Protein AF-A0A6S7GLY5-F1 (afdb_monomer_lite)

Foldseek 3Di:
DVVLVVQLVVLLVQLLVLLVVLVPDPPDPVCPVVNVVSLVSNVVSLVSNVVSLCVVLVPDDDPVVNVVSVVVNV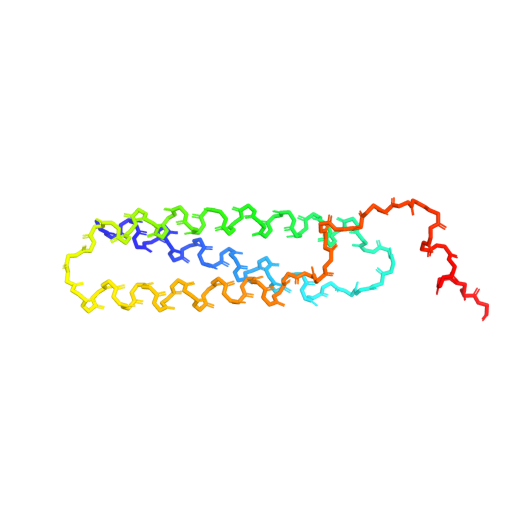VSVVSSVVSRDPPPVPPPVPVPPVVPPPPPD

Secondary structure (DSSP, 8-state):
-HHHHHHHHHHHHHHHHHHHHHHHS---GGGHHHHHHHHHHHHHHHHHHHHHHHHHHTT--SHHHHHHHHHHHHHHHHHHHHTSPTTTTT----TTSGGGT----

Organism: Paramuricea clavata (NCBI:txid317549)

Structure (mmCIF, N/CA/C/O backbone):
data_AF-A0A6S7GLY5-F1
#
_entry.id   AF-A0A6S7GLY5-F1
#
loop_
_atom_site.group_PDB
_atom_site.id
_atom_site.type_symbol
_atom_site.label_atom_id
_atom_site.label_alt_id
_atom_site.label_comp_id
_atom_site.label_asym_id
_atom_site.label_entity_id
_atom_site.label_seq_id
_atom_site.pdbx_PDB_ins_code
_atom_site.Cartn_x
_atom_site.Cartn_y
_atom_site.Cartn_z
_atom_site.occupancy
_atom_site.B_iso_or_equiv
_atom_site.auth_seq_id
_atom_site.auth_comp_id
_atom_site.auth_asym_id
_atom_site.auth_atom_id
_atom_site.pdbx_PDB_model_num
ATOM 1 N N . MET A 1 1 ? -9.434 -7.650 15.362 1.00 69.75 1 MET A N 1
ATOM 2 C CA . MET A 1 1 ? -8.409 -6.580 15.403 1.00 69.75 1 MET A CA 1
ATOM 3 C C . MET A 1 1 ? -7.066 -7.018 14.833 1.00 69.75 1 MET A C 1
ATOM 5 O O . MET A 1 1 ? -6.588 -6.387 13.899 1.00 69.75 1 MET A O 1
ATOM 9 N N . GLU A 1 2 ? -6.464 -8.106 15.327 1.00 84.31 2 GLU A N 1
ATOM 10 C CA . GLU A 1 2 ? -5.103 -8.502 14.924 1.00 84.31 2 GLU A CA 1
ATOM 11 C C . GLU A 1 2 ? -4.939 -8.782 13.416 1.00 84.31 2 GLU A C 1
ATOM 13 O O . GLU A 1 2 ? -3.962 -8.343 12.812 1.00 84.31 2 GLU A O 1
ATOM 18 N N . GLN A 1 3 ? -5.915 -9.436 12.778 1.00 85.38 3 GLN A N 1
ATOM 19 C CA . GLN A 1 3 ? -5.866 -9.722 11.337 1.00 85.38 3 GLN A CA 1
ATOM 20 C C . GLN A 1 3 ? -5.860 -8.447 10.475 1.00 85.38 3 GLN A C 1
ATOM 22 O O . GLN A 1 3 ? -5.108 -8.364 9.509 1.00 85.38 3 GLN A O 1
ATOM 27 N N . LEU A 1 4 ? -6.625 -7.419 10.858 1.00 78.44 4 LEU A N 1
ATOM 28 C CA . LEU A 1 4 ? -6.668 -6.137 10.142 1.00 78.44 4 LEU A CA 1
ATOM 29 C C . LEU A 1 4 ? -5.388 -5.326 10.352 1.00 78.44 4 LEU A C 1
ATOM 31 O O . LEU A 1 4 ? -4.884 -4.709 9.416 1.00 78.44 4 LEU A O 1
ATOM 35 N N . ARG A 1 5 ? -4.796 -5.400 11.552 1.00 82.62 5 ARG A N 1
ATOM 36 C CA . ARG A 1 5 ? -3.468 -4.829 11.813 1.00 82.62 5 ARG A CA 1
ATOM 37 C C . ARG A 1 5 ? -2.408 -5.483 10.926 1.00 82.62 5 ARG A C 1
ATOM 39 O O . ARG A 1 5 ? -1.595 -4.775 10.338 1.00 82.62 5 ARG A O 1
ATOM 46 N N . LYS A 1 6 ? -2.431 -6.817 10.807 1.00 87.81 6 LYS A N 1
ATOM 47 C CA . LYS A 1 6 ? -1.528 -7.574 9.925 1.00 87.81 6 LYS A CA 1
ATOM 48 C C . LYS A 1 6 ? -1.738 -7.196 8.457 1.00 87.81 6 LYS A C 1
ATOM 50 O O . LYS A 1 6 ? -0.762 -6.877 7.789 1.00 87.81 6 LYS A O 1
ATOM 55 N N . ALA A 1 7 ? -2.986 -7.135 7.989 1.00 85.50 7 ALA A N 1
ATOM 56 C CA . ALA A 1 7 ? -3.312 -6.725 6.622 1.00 85.50 7 ALA A CA 1
ATOM 57 C C . ALA A 1 7 ? -2.780 -5.318 6.295 1.00 85.50 7 ALA A C 1
ATOM 59 O O . ALA A 1 7 ? -2.116 -5.132 5.276 1.00 85.50 7 ALA A O 1
ATOM 60 N N . ARG A 1 8 ? -2.977 -4.347 7.200 1.00 89.75 8 ARG A N 1
ATOM 61 C CA . ARG A 1 8 ? -2.439 -2.983 7.069 1.00 89.75 8 ARG A CA 1
ATOM 62 C C . ARG A 1 8 ? -0.908 -2.968 6.997 1.00 89.75 8 ARG A C 1
ATOM 64 O O . ARG A 1 8 ? -0.345 -2.297 6.136 1.00 89.75 8 ARG A O 1
ATOM 71 N N . SER A 1 9 ? -0.234 -3.715 7.872 1.00 88.38 9 SER A N 1
ATOM 72 C CA . SER A 1 9 ? 1.234 -3.803 7.884 1.00 88.38 9 SER A CA 1
ATOM 73 C C . SER A 1 9 ? 1.797 -4.442 6.612 1.00 88.38 9 SER A C 1
ATOM 75 O O . SER A 1 9 ? 2.790 -3.955 6.074 1.00 88.38 9 SER A O 1
ATOM 77 N N . THR A 1 10 ? 1.159 -5.496 6.100 1.00 90.94 10 THR A N 1
ATOM 78 C CA . THR A 1 10 ? 1.538 -6.120 4.825 1.00 90.94 10 THR A CA 1
ATOM 79 C C . THR A 1 10 ? 1.357 -5.145 3.664 1.00 90.94 10 THR A C 1
ATOM 81 O O . THR A 1 10 ? 2.268 -4.984 2.854 1.00 90.94 10 THR A O 1
ATOM 84 N N . ALA A 1 11 ? 0.225 -4.435 3.616 1.00 85.50 11 ALA A N 1
ATOM 85 C CA . ALA A 1 11 ? -0.034 -3.444 2.578 1.00 85.50 11 ALA A CA 1
ATOM 86 C C . ALA A 1 11 ? 0.988 -2.290 2.605 1.00 85.50 11 ALA A C 1
ATOM 88 O O . ALA A 1 11 ? 1.497 -1.917 1.550 1.00 85.50 11 ALA A O 1
ATOM 89 N N . LYS A 1 12 ? 1.399 -1.807 3.793 1.00 90.62 12 LYS A N 1
ATOM 90 C CA . LYS A 1 12 ? 2.535 -0.870 3.922 1.00 90.62 12 LYS A CA 1
ATOM 91 C C . LYS A 1 12 ? 3.798 -1.446 3.280 1.00 90.62 12 LYS A C 1
ATOM 93 O O . LYS A 1 12 ? 4.465 -0.757 2.516 1.00 90.62 12 LYS A O 1
ATOM 98 N N . GLY A 1 13 ? 4.145 -2.693 3.605 1.00 88.50 13 GLY A N 1
ATOM 99 C CA . GLY A 1 13 ? 5.334 -3.347 3.054 1.00 88.50 13 GLY A CA 1
ATOM 100 C C . GLY A 1 13 ? 5.331 -3.375 1.524 1.00 88.50 13 GLY A C 1
ATOM 101 O O . GLY A 1 13 ? 6.372 -3.166 0.902 1.00 88.50 13 GLY A O 1
ATOM 102 N N . ASN A 1 14 ? 4.157 -3.560 0.918 1.00 88.62 14 ASN A N 1
ATOM 103 C CA . ASN A 1 14 ? 3.991 -3.527 -0.532 1.00 88.62 14 ASN A CA 1
ATOM 104 C C . ASN A 1 14 ? 4.198 -2.120 -1.109 1.00 88.62 14 ASN A C 1
ATOM 106 O O . ASN A 1 14 ? 4.961 -1.986 -2.065 1.00 88.62 14 ASN A O 1
ATOM 110 N N . VAL A 1 15 ? 3.604 -1.085 -0.498 1.00 87.19 15 VAL A N 1
ATOM 111 C CA . VAL A 1 15 ? 3.836 0.323 -0.876 1.00 87.19 15 VAL A CA 1
ATOM 112 C C . VAL A 1 15 ? 5.329 0.639 -0.840 1.00 87.19 15 VAL A C 1
ATOM 114 O O . VAL A 1 15 ? 5.884 1.105 -1.833 1.00 87.19 15 VAL A O 1
ATOM 117 N N . THR A 1 16 ? 6.012 0.304 0.260 1.00 87.44 16 THR A N 1
ATOM 118 C CA . THR A 1 16 ? 7.446 0.580 0.410 1.00 87.44 16 THR A CA 1
ATOM 119 C C . THR A 1 16 ? 8.287 -0.112 -0.662 1.00 87.44 16 THR A C 1
ATOM 121 O O . THR A 1 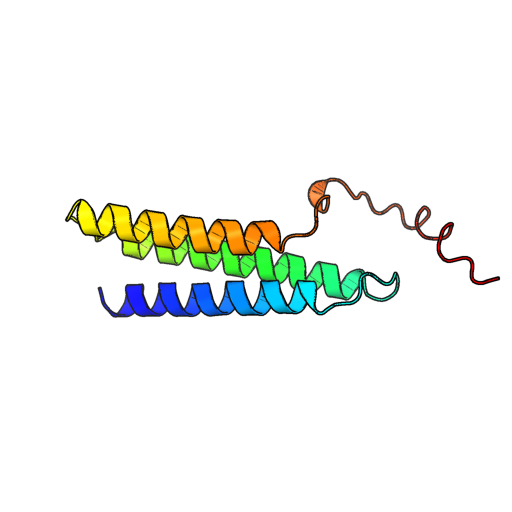16 ? 9.163 0.509 -1.258 1.00 87.44 16 THR A O 1
ATOM 124 N N . ARG A 1 17 ? 8.012 -1.389 -0.950 1.00 88.75 17 ARG A N 1
ATOM 125 C CA . ARG A 1 17 ? 8.749 -2.148 -1.971 1.00 88.75 17 ARG A CA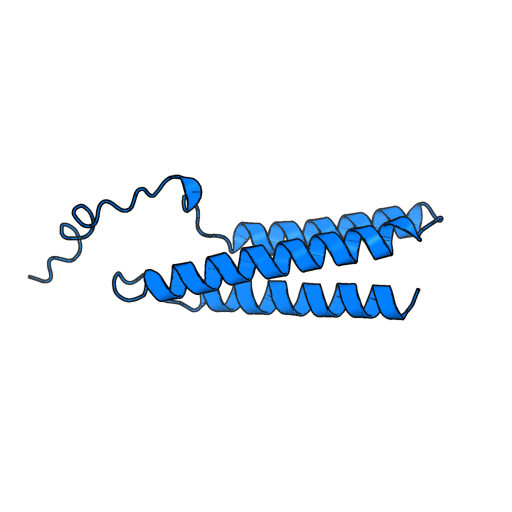 1
ATOM 126 C C . ARG A 1 17 ? 8.567 -1.567 -3.371 1.00 88.75 17 ARG A C 1
ATOM 128 O O . ARG A 1 17 ? 9.544 -1.467 -4.105 1.00 88.75 17 ARG A O 1
ATOM 135 N N . LYS A 1 18 ? 7.337 -1.203 -3.747 1.00 86.75 18 LYS A N 1
ATOM 136 C CA . LYS A 1 18 ? 7.040 -0.664 -5.084 1.00 86.75 18 LYS A CA 1
ATOM 137 C C . LYS A 1 18 ? 7.618 0.738 -5.270 1.00 86.75 18 LYS A C 1
ATOM 139 O O . LYS A 1 18 ? 8.226 0.997 -6.300 1.00 86.75 18 LYS A O 1
ATOM 144 N N . ALA A 1 19 ? 7.519 1.584 -4.248 1.00 83.81 19 ALA A N 1
ATOM 145 C CA . ALA A 1 19 ? 8.127 2.911 -4.234 1.00 83.81 19 ALA A CA 1
ATOM 146 C C . ALA A 1 19 ? 9.657 2.853 -4.391 1.00 83.81 19 ALA A C 1
ATOM 148 O O . ALA A 1 19 ? 10.210 3.534 -5.248 1.00 83.81 19 ALA A O 1
ATOM 149 N N . ASN A 1 20 ? 10.336 1.977 -3.643 1.00 83.50 20 ASN A N 1
ATOM 150 C CA . ASN A 1 20 ? 11.784 1.797 -3.791 1.00 83.50 20 ASN A CA 1
ATOM 151 C C . ASN A 1 20 ? 12.157 1.278 -5.185 1.00 83.50 20 ASN A C 1
ATOM 153 O O . ASN A 1 20 ? 13.081 1.793 -5.801 1.00 83.50 20 ASN A O 1
ATOM 157 N N . LYS A 1 21 ? 11.390 0.320 -5.725 1.00 83.19 21 LYS A N 1
ATOM 158 C CA . LYS A 1 21 ? 11.620 -0.208 -7.077 1.00 83.19 21 LYS A CA 1
ATOM 159 C C . LYS A 1 21 ? 11.508 0.876 -8.157 1.00 83.19 21 LYS A C 1
ATOM 161 O O . LYS A 1 21 ? 12.183 0.778 -9.174 1.00 83.19 21 LYS A O 1
ATOM 166 N N . LEU A 1 22 ? 10.667 1.889 -7.945 1.00 79.69 22 LEU A N 1
ATOM 167 C CA . LEU A 1 22 ? 10.531 3.013 -8.867 1.00 79.69 22 LEU A CA 1
ATOM 168 C C . LEU A 1 22 ? 11.742 3.956 -8.815 1.00 79.69 22 LEU A C 1
ATOM 170 O O . LEU A 1 22 ? 12.166 4.434 -9.862 1.00 79.69 22 LEU A O 1
ATOM 174 N N . ASN A 1 23 ? 12.323 4.174 -7.631 1.00 76.12 23 ASN A N 1
ATOM 175 C CA . ASN A 1 23 ? 13.553 4.960 -7.469 1.00 76.12 23 ASN A CA 1
ATOM 176 C C . ASN A 1 23 ? 14.799 4.261 -8.012 1.00 76.12 23 ASN A C 1
ATOM 178 O O . ASN A 1 23 ? 15.707 4.928 -8.497 1.00 76.12 23 ASN A O 1
ATOM 182 N N . ASP A 1 24 ? 14.861 2.933 -7.897 1.00 76.38 24 ASP A N 1
ATOM 183 C CA . ASP A 1 24 ? 15.989 2.137 -8.393 1.00 76.38 24 ASP A CA 1
ATOM 184 C C . ASP A 1 24 ? 16.034 2.070 -9.927 1.00 76.38 24 ASP A C 1
ATOM 186 O O . ASP A 1 24 ? 17.072 1.739 -10.503 1.00 76.38 24 ASP A O 1
ATOM 190 N N . LEU A 1 25 ? 14.928 2.378 -10.617 1.00 71.50 25 LEU A N 1
ATOM 191 C CA . LEU A 1 25 ? 14.927 2.406 -12.072 1.00 71.50 25 LEU A CA 1
ATOM 192 C C . LEU A 1 25 ? 15.623 3.670 -12.591 1.00 71.50 25 LEU A C 1
ATOM 194 O O . LEU A 1 25 ? 15.160 4.781 -12.323 1.00 71.50 25 LEU A O 1
ATOM 198 N N . PRO A 1 26 ? 16.686 3.532 -13.405 1.00 65.88 26 PRO A N 1
ATOM 199 C CA . PRO A 1 26 ? 17.296 4.687 -14.031 1.00 65.88 26 PRO A CA 1
ATOM 200 C C . PRO A 1 26 ? 16.275 5.350 -14.957 1.00 65.88 26 PRO A C 1
ATOM 202 O O . PRO A 1 26 ? 15.680 4.688 -15.813 1.00 65.88 26 PRO A O 1
ATOM 205 N N . THR A 1 27 ? 16.121 6.670 -14.827 1.00 61.81 27 THR A N 1
ATOM 206 C CA . THR A 1 27 ? 15.278 7.554 -15.660 1.00 61.81 27 THR A CA 1
ATOM 207 C C . THR A 1 27 ? 15.771 7.684 -17.114 1.00 61.81 27 THR A C 1
ATOM 209 O O . THR A 1 27 ? 15.599 8.720 -17.754 1.00 61.81 27 THR A O 1
ATOM 212 N N . ALA A 1 28 ? 16.414 6.645 -17.646 1.00 57.91 28 ALA A N 1
ATOM 213 C CA . ALA A 1 28 ? 16.796 6.533 -19.045 1.00 57.91 28 ALA A CA 1
ATOM 214 C C . ALA A 1 28 ? 15.565 6.232 -19.919 1.00 57.91 28 ALA A C 1
ATOM 216 O O . ALA A 1 28 ? 14.614 5.582 -19.476 1.00 57.91 28 ALA A O 1
ATOM 217 N N . CYS A 1 29 ? 15.591 6.696 -21.172 1.00 54.47 29 CYS A N 1
ATOM 218 C CA . CYS A 1 29 ? 14.456 6.615 -22.102 1.00 54.47 29 CYS A CA 1
ATOM 219 C C . CYS A 1 29 ? 13.974 5.186 -22.403 1.00 54.47 29 CYS A C 1
ATOM 221 O O . CYS A 1 29 ? 12.816 5.018 -22.775 1.00 54.47 29 CYS A O 1
ATOM 223 N N . ASP A 1 30 ? 14.808 4.168 -22.194 1.00 62.53 30 ASP A N 1
ATOM 224 C CA . ASP A 1 30 ? 14.471 2.779 -22.528 1.00 62.53 30 ASP A CA 1
ATOM 225 C C . ASP A 1 30 ? 13.590 2.094 -21.468 1.00 62.53 30 ASP A C 1
ATOM 227 O O . ASP A 1 30 ? 13.021 1.036 -21.721 1.00 62.53 30 ASP A O 1
ATOM 231 N N . ASN A 1 31 ? 13.423 2.705 -20.288 1.00 67.75 31 ASN A N 1
ATOM 232 C CA . ASN A 1 31 ? 12.699 2.100 -19.163 1.00 67.75 31 ASN A CA 1
ATOM 233 C C . ASN A 1 31 ? 11.295 2.675 -18.947 1.00 67.75 31 ASN A C 1
ATOM 235 O O . ASN A 1 31 ? 10.667 2.379 -17.932 1.00 67.75 31 ASN A O 1
ATOM 239 N N . VAL A 1 32 ? 10.786 3.507 -19.860 1.00 73.81 32 VAL A N 1
ATOM 240 C CA . VAL A 1 32 ? 9.509 4.222 -19.672 1.00 73.81 32 VAL A CA 1
ATOM 241 C C . VAL A 1 32 ? 8.343 3.262 -19.413 1.00 73.81 32 VAL A C 1
ATOM 243 O O . VAL A 1 32 ? 7.534 3.524 -18.521 1.00 73.81 32 VAL A O 1
ATOM 246 N N . ASP A 1 33 ? 8.279 2.132 -20.121 1.00 78.19 33 ASP A N 1
ATOM 247 C CA . ASP A 1 33 ? 7.234 1.124 -19.910 1.00 78.19 33 ASP A CA 1
ATOM 248 C C . ASP A 1 33 ? 7.361 0.431 -18.545 1.00 78.19 33 ASP A C 1
ATOM 250 O O . ASP A 1 33 ? 6.363 0.276 -17.842 1.00 78.19 33 ASP A O 1
ATOM 254 N N . ALA A 1 34 ? 8.584 0.111 -18.110 1.00 79.06 34 ALA A N 1
ATOM 255 C CA . ALA A 1 34 ? 8.840 -0.477 -16.793 1.00 79.06 34 ALA A CA 1
ATOM 256 C C . ALA A 1 34 ? 8.506 0.497 -15.648 1.00 79.06 34 ALA A C 1
ATOM 258 O O . ALA A 1 34 ? 7.883 0.113 -14.658 1.00 79.06 34 ALA A O 1
ATOM 259 N N . ILE A 1 35 ? 8.863 1.778 -15.797 1.00 79.69 35 ILE A N 1
ATOM 260 C CA . ILE A 1 35 ? 8.506 2.846 -14.851 1.00 79.69 35 ILE A CA 1
ATOM 261 C C . ILE A 1 35 ? 6.980 2.983 -14.778 1.00 79.69 35 ILE A C 1
ATOM 263 O O . ILE A 1 35 ? 6.425 3.126 -13.690 1.00 79.69 35 ILE A O 1
ATOM 267 N N . LYS A 1 36 ? 6.283 2.912 -15.918 1.00 80.38 36 LYS A N 1
ATOM 268 C CA . LYS A 1 36 ? 4.820 2.996 -15.979 1.00 80.38 36 LYS A CA 1
ATOM 269 C C . LYS A 1 36 ? 4.143 1.805 -15.304 1.00 80.38 36 LYS A C 1
ATOM 271 O O . LYS A 1 36 ? 3.195 2.012 -14.551 1.00 80.38 36 LYS A O 1
ATOM 276 N N . GLU A 1 37 ? 4.624 0.591 -15.549 1.00 84.94 37 GLU A N 1
ATOM 277 C CA . GLU A 1 37 ? 4.125 -0.618 -14.889 1.00 84.94 37 GLU A CA 1
ATOM 278 C C . GLU A 1 37 ? 4.275 -0.507 -13.366 1.00 84.94 37 GLU A C 1
ATOM 280 O O . GLU A 1 37 ? 3.299 -0.642 -12.634 1.00 84.94 37 GLU A O 1
ATOM 285 N N . ILE A 1 38 ? 5.463 -0.138 -12.879 1.00 83.88 38 ILE A N 1
ATOM 286 C CA . ILE A 1 38 ? 5.711 -0.013 -11.436 1.00 83.88 38 ILE A CA 1
ATOM 287 C C . ILE A 1 38 ? 4.923 1.148 -10.819 1.00 83.88 38 ILE A C 1
ATOM 289 O O . ILE A 1 38 ? 4.482 1.041 -9.676 1.00 83.88 38 ILE A O 1
ATOM 293 N N . ALA A 1 39 ? 4.701 2.240 -11.553 1.00 82.44 39 ALA A N 1
ATOM 294 C CA . ALA A 1 39 ? 3.858 3.340 -11.095 1.00 82.44 39 ALA A CA 1
ATOM 295 C C . ALA A 1 39 ? 2.376 2.939 -10.985 1.00 82.44 39 ALA A C 1
ATOM 297 O O . ALA A 1 39 ? 1.709 3.363 -10.040 1.00 82.44 39 ALA A O 1
ATOM 298 N N . ASN A 1 40 ? 1.865 2.122 -11.912 1.00 85.38 40 ASN A N 1
ATOM 299 C CA . ASN A 1 40 ? 0.513 1.565 -11.823 1.00 85.38 40 ASN A CA 1
ATOM 300 C C . ASN A 1 40 ? 0.401 0.598 -10.639 1.00 85.38 40 ASN A C 1
ATOM 302 O O . ASN A 1 40 ? -0.500 0.745 -9.818 1.00 85.38 40 ASN A O 1
ATOM 306 N N . ASP A 1 41 ? 1.370 -0.308 -10.487 1.00 85.81 41 ASP A N 1
ATOM 307 C CA . ASP A 1 41 ? 1.445 -1.211 -9.338 1.00 85.81 41 ASP A CA 1
ATOM 308 C C . ASP A 1 41 ? 1.482 -0.441 -8.013 1.00 85.81 41 ASP A C 1
ATOM 310 O O . ASP A 1 41 ? 0.870 -0.861 -7.032 1.00 85.81 41 ASP A O 1
ATOM 314 N N . LEU A 1 42 ? 2.215 0.679 -7.963 1.00 85.75 42 LEU A N 1
ATOM 315 C CA . LEU A 1 42 ? 2.294 1.541 -6.786 1.00 85.75 42 LEU A CA 1
ATOM 316 C C . LEU A 1 42 ? 0.927 2.159 -6.455 1.00 85.75 42 LEU A C 1
ATOM 318 O O . LEU A 1 42 ? 0.573 2.241 -5.278 1.00 85.75 42 LEU A O 1
ATOM 322 N N . ASP A 1 43 ? 0.149 2.563 -7.461 1.00 86.06 43 ASP A N 1
ATOM 323 C CA . ASP A 1 43 ? -1.213 3.086 -7.285 1.00 86.06 43 ASP A CA 1
ATOM 324 C C . ASP A 1 43 ? -2.146 1.997 -6.726 1.00 86.06 43 ASP A C 1
ATOM 326 O O . ASP A 1 43 ? -2.805 2.207 -5.706 1.00 86.06 43 ASP A O 1
ATOM 330 N N . GLU A 1 44 ? -2.098 0.785 -7.289 1.00 89.19 44 GLU A N 1
ATOM 331 C CA . GLU A 1 44 ? -2.895 -0.354 -6.821 1.00 89.19 44 GLU A CA 1
ATOM 332 C C . GLU A 1 44 ? -2.591 -0.735 -5.367 1.00 89.19 44 GLU A C 1
ATOM 334 O O . GLU A 1 44 ? -3.506 -0.872 -4.546 1.00 89.19 44 GLU A O 1
ATOM 339 N N . VAL A 1 45 ? -1.310 -0.875 -5.001 1.00 88.06 45 VAL A N 1
ATOM 340 C CA . VAL A 1 45 ? -0.943 -1.221 -3.615 1.00 88.06 45 VAL A CA 1
ATOM 341 C C . VAL A 1 45 ? -1.244 -0.081 -2.642 1.00 88.06 45 VAL A C 1
ATOM 343 O O . VAL A 1 45 ? -1.534 -0.344 -1.473 1.00 88.06 45 VAL A O 1
ATOM 346 N N . SER A 1 46 ? -1.240 1.170 -3.110 1.00 87.31 46 SER A N 1
ATOM 347 C CA . SER A 1 46 ? -1.650 2.329 -2.310 1.00 87.31 46 SER A CA 1
ATOM 348 C C . SER A 1 46 ? -3.154 2.306 -2.031 1.00 87.31 46 SER A C 1
ATOM 350 O O . SER A 1 46 ? -3.564 2.508 -0.889 1.00 87.31 46 SER A O 1
ATOM 352 N N . ILE A 1 47 ? -3.984 1.957 -3.019 1.00 89.56 47 ILE A N 1
ATOM 353 C CA . ILE A 1 47 ? -5.435 1.769 -2.833 1.00 89.56 47 ILE A CA 1
ATOM 354 C C . ILE A 1 47 ? -5.716 0.629 -1.842 1.00 89.56 47 ILE A C 1
ATOM 356 O O . ILE A 1 47 ? -6.569 0.760 -0.954 1.00 89.56 47 ILE A O 1
ATOM 360 N N . GLN A 1 48 ? -4.981 -0.483 -1.944 1.00 90.00 48 GLN A N 1
ATOM 361 C CA . GLN A 1 48 ? -5.091 -1.593 -0.992 1.00 90.00 48 GLN A CA 1
ATOM 362 C C . GLN A 1 48 ? -4.694 -1.162 0.425 1.00 90.00 48 GLN A C 1
ATOM 364 O O . GLN A 1 48 ? -5.398 -1.481 1.387 1.00 90.00 48 GLN A O 1
ATOM 369 N N . PHE A 1 49 ? -3.607 -0.397 0.563 1.00 90.25 49 PHE A N 1
ATOM 370 C CA . PHE A 1 49 ? -3.177 0.159 1.843 1.00 90.25 49 PHE A CA 1
ATOM 371 C C . PHE A 1 49 ? -4.226 1.096 2.443 1.00 90.25 49 PHE A C 1
ATOM 373 O O . PHE A 1 49 ? -4.580 0.929 3.608 1.00 90.25 49 PHE A O 1
ATOM 380 N N . GLN A 1 50 ? -4.780 2.019 1.654 1.00 92.00 50 GLN A 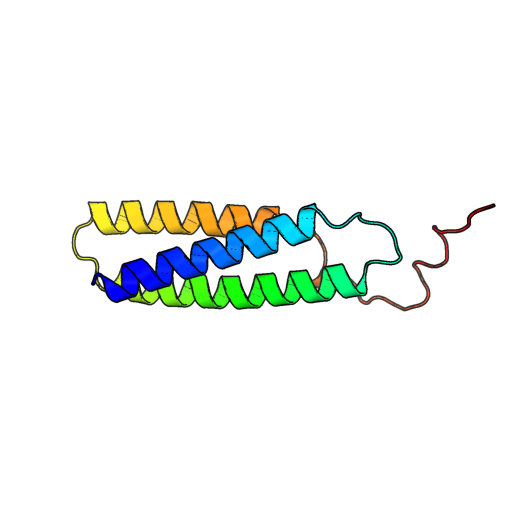N 1
ATOM 381 C CA . GLN A 1 50 ? -5.848 2.922 2.088 1.00 92.00 50 GLN A CA 1
ATOM 382 C C . GLN A 1 50 ? -7.085 2.155 2.563 1.00 92.00 50 GLN A C 1
ATOM 384 O O . GLN A 1 50 ? -7.660 2.475 3.604 1.00 92.00 50 GLN A O 1
ATOM 389 N N . SER A 1 51 ? -7.474 1.110 1.835 1.00 92.62 51 SER A N 1
ATOM 390 C CA . SER A 1 51 ? -8.631 0.283 2.183 1.00 92.62 51 SER A CA 1
ATOM 391 C C . SER A 1 51 ? -8.400 -0.498 3.481 1.00 92.62 51 SER A C 1
ATOM 393 O O . SER A 1 51 ? -9.232 -0.457 4.389 1.00 92.62 51 SER A O 1
ATOM 395 N N . ALA A 1 52 ? -7.239 -1.145 3.619 1.00 89.38 52 ALA A N 1
ATOM 396 C CA . ALA A 1 52 ? -6.857 -1.854 4.839 1.00 89.38 52 ALA A CA 1
ATOM 397 C C . ALA A 1 52 ? -6.706 -0.902 6.037 1.00 89.38 52 ALA A C 1
ATOM 399 O O . ALA A 1 52 ? -7.080 -1.246 7.160 1.00 89.38 52 ALA A O 1
ATOM 400 N N . HIS A 1 53 ? -6.191 0.308 5.799 1.00 92.50 53 HIS A N 1
ATOM 401 C CA . HIS A 1 53 ? -6.089 1.349 6.808 1.00 92.50 53 HIS A CA 1
ATOM 402 C C . HIS A 1 53 ? -7.469 1.771 7.308 1.00 92.50 53 HIS A C 1
ATOM 404 O O . HIS A 1 53 ? -7.696 1.723 8.512 1.00 92.50 53 HIS A O 1
ATOM 410 N N . LYS A 1 54 ? -8.401 2.112 6.409 1.00 92.94 54 LYS A N 1
ATOM 411 C CA . LYS A 1 54 ? -9.773 2.503 6.773 1.00 92.94 54 LYS A CA 1
ATOM 412 C C . LYS A 1 54 ? -10.478 1.421 7.587 1.00 92.94 54 LYS A C 1
ATOM 414 O O . LYS A 1 54 ? -11.056 1.736 8.620 1.00 92.94 54 LYS A O 1
ATOM 419 N N . ALA A 1 55 ? -10.372 0.159 7.167 1.00 92.00 55 ALA A N 1
ATOM 420 C CA . ALA A 1 55 ? -10.977 -0.968 7.877 1.00 92.00 55 ALA A CA 1
ATOM 421 C C . ALA A 1 55 ? -10.379 -1.193 9.278 1.00 92.00 55 ALA A C 1
ATOM 423 O O . ALA A 1 55 ? -11.089 -1.579 10.203 1.00 92.00 55 ALA A O 1
ATOM 424 N N . TYR A 1 56 ? -9.073 -0.967 9.453 1.00 90.25 56 TYR A N 1
ATOM 425 C CA . TYR A 1 56 ? -8.445 -1.008 10.774 1.00 90.25 56 TYR A CA 1
ATOM 426 C C . TYR A 1 56 ? -8.854 0.196 11.631 1.00 90.25 56 TYR A C 1
ATOM 428 O O . TYR A 1 56 ? -9.225 0.034 12.791 1.00 90.25 56 TYR A O 1
ATOM 436 N N . HIS A 1 57 ? -8.791 1.395 11.054 1.00 92.25 57 HIS A N 1
ATOM 437 C CA . HIS A 1 57 ? -9.021 2.661 11.736 1.00 92.25 57 HIS A CA 1
ATOM 438 C C . HIS A 1 57 ? -10.464 2.796 12.234 1.00 92.25 57 HIS A C 1
ATOM 440 O O . HIS A 1 57 ? -10.678 3.264 13.345 1.00 92.25 57 HIS A O 1
ATOM 446 N N . SER A 1 58 ? -11.449 2.283 11.485 1.00 91.62 58 SER A N 1
ATOM 447 C CA . SER A 1 58 ? -12.864 2.289 11.885 1.00 91.62 58 SER A CA 1
ATOM 448 C C . SER A 1 58 ? -13.178 1.453 13.130 1.00 91.62 58 SER A C 1
ATOM 450 O O . SER A 1 58 ? -14.287 1.529 13.650 1.00 91.62 58 SER A O 1
ATOM 452 N N . LEU A 1 59 ? -12.251 0.602 13.576 1.00 91.12 59 LEU A N 1
ATOM 453 C CA . LEU A 1 59 ? -12.424 -0.232 14.767 1.00 91.12 59 LEU A CA 1
ATOM 454 C C . LEU A 1 59 ? -11.770 0.363 16.019 1.00 91.12 59 LEU A C 1
ATOM 456 O O . LEU A 1 59 ? -11.899 -0.213 17.101 1.00 91.12 59 LEU A O 1
ATOM 460 N N . LEU A 1 60 ? -11.057 1.479 15.875 1.00 91.19 60 LEU A N 1
ATOM 461 C CA . LEU A 1 60 ? -10.447 2.195 16.986 1.00 91.19 60 LEU A CA 1
ATOM 462 C C . LEU A 1 60 ? -11.503 3.070 17.661 1.00 91.19 60 LEU A C 1
ATOM 464 O O . LEU A 1 60 ? -12.370 3.638 17.000 1.00 91.19 60 LEU A O 1
ATOM 468 N N . LYS A 1 61 ? -11.441 3.139 18.989 1.00 90.62 61 LYS A N 1
ATOM 469 C CA . LYS A 1 61 ? -12.376 3.920 19.813 1.00 90.62 61 LYS A CA 1
ATOM 470 C C . LYS A 1 61 ? -11.662 4.952 20.675 1.00 90.62 61 LYS A C 1
ATOM 472 O O . LYS A 1 61 ? -12.227 6.003 20.945 1.00 90.62 61 LYS A O 1
ATOM 477 N N . GLU A 1 62 ? -10.431 4.646 21.070 1.00 93.56 62 GLU A N 1
ATOM 478 C CA . GLU A 1 62 ? -9.588 5.538 21.851 1.00 93.56 62 GLU A CA 1
ATOM 479 C C . GLU A 1 62 ? -9.020 6.643 20.957 1.00 93.56 62 GLU A C 1
ATOM 481 O O . GLU A 1 62 ? -8.506 6.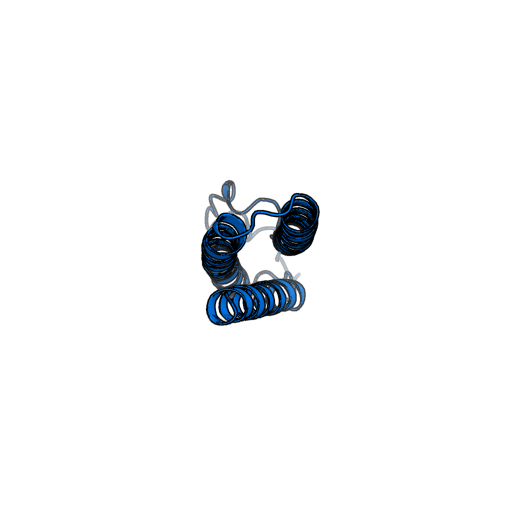382 19.866 1.00 93.56 62 GLU A O 1
ATOM 486 N N . GLU A 1 63 ? -9.087 7.882 21.438 1.00 90.50 63 GLU A N 1
ATOM 487 C CA . GLU A 1 63 ? -8.600 9.061 20.714 1.00 90.50 63 GLU A CA 1
ATOM 488 C C . GLU A 1 63 ? -7.101 8.958 20.397 1.00 90.50 63 GLU A C 1
ATOM 490 O O . GLU A 1 63 ? -6.679 9.255 19.278 1.00 90.50 63 GLU A O 1
ATOM 495 N N . GLN A 1 64 ? -6.308 8.445 21.343 1.00 90.50 64 GLN A N 1
ATOM 496 C CA . GLN A 1 64 ? -4.876 8.229 21.143 1.00 90.50 64 GLN A CA 1
ATOM 497 C C . GLN A 1 64 ? -4.603 7.224 20.013 1.00 90.50 64 GLN A C 1
ATOM 499 O O . GLN A 1 64 ? -3.779 7.489 19.140 1.00 90.50 64 GLN A O 1
ATOM 504 N N . ASP A 1 65 ? -5.332 6.105 19.976 1.00 87.50 65 ASP A N 1
ATOM 505 C CA . ASP A 1 65 ? -5.176 5.091 18.928 1.00 87.50 65 ASP A CA 1
ATOM 506 C C . ASP A 1 65 ? -5.577 5.635 17.549 1.00 87.50 65 ASP A C 1
ATOM 508 O O . ASP A 1 65 ? -4.937 5.326 16.536 1.00 87.50 65 ASP A O 1
ATOM 512 N N . LEU A 1 66 ? -6.638 6.447 17.495 1.00 90.31 66 LEU A N 1
ATOM 513 C CA . LEU A 1 66 ? -7.064 7.135 16.278 1.00 90.31 66 LEU A CA 1
ATOM 514 C C . LEU A 1 66 ? -5.968 8.086 15.785 1.00 90.31 66 LEU A C 1
ATOM 516 O O . LEU A 1 66 ? -5.596 8.022 14.611 1.00 90.31 66 LEU A O 1
ATOM 520 N N . ASN A 1 67 ? -5.403 8.910 16.669 1.00 92.44 67 ASN A N 1
ATOM 521 C CA . ASN A 1 67 ? -4.316 9.820 16.325 1.00 92.44 67 ASN A CA 1
ATOM 522 C C . ASN A 1 67 ? -3.078 9.066 15.810 1.00 92.44 67 ASN A C 1
ATOM 524 O O . ASN A 1 67 ? -2.593 9.349 14.714 1.00 92.44 67 ASN A O 1
ATOM 528 N N . ASP A 1 68 ? -2.622 8.045 16.535 1.00 89.75 68 ASP A N 1
ATOM 529 C CA . ASP A 1 68 ? -1.456 7.240 16.155 1.00 89.75 68 ASP A CA 1
ATOM 530 C C . ASP A 1 68 ? -1.671 6.529 14.815 1.00 89.75 68 ASP A C 1
ATOM 532 O O . ASP A 1 68 ? -0.773 6.436 13.971 1.00 89.75 68 ASP A O 1
ATOM 536 N N . SER A 1 69 ? -2.891 6.042 14.582 1.00 88.75 69 SER A N 1
ATOM 537 C CA . SER A 1 69 ? -3.271 5.448 13.308 1.00 88.75 69 SER A CA 1
ATOM 538 C C . SER A 1 69 ? -3.218 6.473 12.172 1.00 88.75 69 SER A C 1
ATOM 540 O O . SER A 1 69 ? -2.670 6.157 11.116 1.00 88.75 69 SER A O 1
ATOM 542 N N . THR A 1 70 ? -3.732 7.686 12.373 1.00 91.38 70 THR A N 1
ATOM 543 C CA . THR A 1 70 ? -3.698 8.764 11.370 1.00 91.38 70 THR A CA 1
ATOM 544 C C . THR A 1 70 ? -2.271 9.188 11.041 1.00 91.38 70 THR A C 1
ATOM 546 O O . THR A 1 70 ? -1.912 9.267 9.867 1.00 91.38 70 THR A O 1
ATOM 549 N N . VAL A 1 71 ? -1.420 9.380 12.054 1.00 92.81 71 VAL A N 1
ATOM 550 C CA . VAL A 1 71 ? 0.002 9.703 11.853 1.00 92.81 71 VAL A CA 1
ATOM 551 C C . VAL A 1 71 ? 0.686 8.610 11.033 1.00 92.81 71 VAL A C 1
ATOM 553 O O . VAL A 1 71 ? 1.350 8.899 10.039 1.00 92.81 71 VAL A O 1
ATOM 556 N N . TYR A 1 72 ? 0.457 7.341 11.386 1.00 89.69 72 TYR A N 1
ATOM 557 C CA . TYR A 1 72 ? 0.994 6.209 10.635 1.00 89.69 72 TYR A CA 1
ATOM 558 C C . TYR A 1 72 ? 0.536 6.197 9.170 1.00 89.69 72 TYR A C 1
ATOM 560 O O . TYR A 1 72 ? 1.327 5.873 8.285 1.00 89.69 72 TYR A O 1
ATOM 568 N N . PHE A 1 73 ? -0.732 6.521 8.903 1.00 91.75 73 PHE A N 1
ATOM 569 C CA . PHE A 1 73 ? -1.249 6.617 7.540 1.00 91.75 73 PHE A CA 1
ATOM 570 C C . PHE A 1 73 ? -0.548 7.712 6.745 1.00 91.75 73 PHE A C 1
ATOM 572 O O . PHE A 1 73 ? -0.005 7.421 5.682 1.00 91.75 73 PHE A O 1
ATOM 579 N N . ASN A 1 74 ? -0.504 8.926 7.295 1.00 90.19 74 ASN A N 1
ATOM 580 C CA . ASN A 1 74 ? 0.083 10.086 6.634 1.00 90.19 74 ASN A CA 1
ATOM 581 C C . ASN A 1 74 ? 1.551 9.838 6.274 1.00 90.19 74 ASN A C 1
ATOM 583 O O . ASN A 1 74 ? 1.947 10.087 5.143 1.00 90.19 74 ASN A O 1
ATOM 587 N N . SER A 1 75 ? 2.342 9.245 7.176 1.00 89.19 75 SER A N 1
ATOM 588 C CA . SER A 1 75 ? 3.745 8.929 6.880 1.00 89.19 75 SER A CA 1
ATOM 589 C C . SER A 1 75 ? 3.917 7.938 5.721 1.00 89.19 75 SER A C 1
ATOM 591 O O . SER A 1 75 ? 4.881 8.033 4.963 1.00 89.19 75 SER A O 1
ATOM 593 N N . VAL A 1 76 ? 3.018 6.958 5.577 1.00 85.69 76 VAL A N 1
ATOM 594 C CA . VAL A 1 76 ? 3.088 5.981 4.474 1.00 85.69 76 VAL A CA 1
ATOM 595 C C . VAL A 1 76 ? 2.579 6.591 3.166 1.00 85.69 76 VAL A C 1
ATOM 597 O O . VAL A 1 76 ? 3.153 6.315 2.113 1.00 85.69 76 VAL A O 1
ATOM 600 N N . ASP A 1 77 ? 1.546 7.429 3.228 1.00 85.31 77 ASP A N 1
ATOM 601 C CA . ASP A 1 77 ? 0.981 8.128 2.069 1.00 85.31 77 ASP A CA 1
ATOM 602 C C . ASP A 1 77 ? 1.953 9.177 1.502 1.00 85.31 77 ASP A C 1
ATOM 604 O O . ASP A 1 77 ? 2.193 9.209 0.293 1.00 85.31 77 ASP A O 1
ATOM 608 N N . GLU A 1 78 ? 2.612 9.954 2.367 1.00 86.62 78 GLU A N 1
ATOM 609 C CA . GLU A 1 78 ? 3.688 10.874 1.980 1.00 86.62 78 GLU A CA 1
ATOM 610 C C . GLU A 1 78 ? 4.865 10.124 1.357 1.00 86.62 78 GLU A C 1
ATOM 612 O O . GLU A 1 78 ? 5.379 10.532 0.316 1.00 86.62 78 GLU A O 1
ATOM 617 N N . PHE A 1 79 ? 5.271 8.991 1.942 1.00 81.12 79 PHE A N 1
ATOM 618 C CA . PHE A 1 79 ? 6.323 8.161 1.363 1.00 81.12 79 PHE A CA 1
ATOM 619 C C . PHE A 1 79 ? 5.938 7.670 -0.039 1.00 81.12 79 PHE A C 1
ATOM 621 O O . PHE A 1 79 ? 6.719 7.820 -0.973 1.00 81.12 79 PHE A O 1
ATOM 628 N N . GLY A 1 80 ? 4.735 7.121 -0.224 1.00 79.44 80 GLY A N 1
ATOM 629 C CA . GLY A 1 80 ? 4.262 6.697 -1.546 1.00 79.44 80 GLY A CA 1
ATOM 630 C C . GLY A 1 80 ? 4.203 7.853 -2.551 1.00 79.44 80 GLY A C 1
ATOM 631 O O . GLY A 1 80 ? 4.625 7.701 -3.696 1.00 79.44 80 GLY A O 1
ATOM 632 N N . SER A 1 81 ? 3.749 9.024 -2.104 1.00 79.44 81 SER A N 1
ATOM 633 C CA . SER A 1 81 ? 3.606 10.225 -2.932 1.00 79.44 81 SER A CA 1
ATOM 634 C C . SER A 1 81 ? 4.944 10.822 -3.364 1.00 79.44 81 SER A C 1
ATOM 636 O O . SER A 1 81 ? 5.091 11.186 -4.527 1.00 79.44 81 SER A O 1
ATOM 638 N N . ASN A 1 82 ? 5.937 10.869 -2.473 1.00 79.75 82 ASN A N 1
ATOM 639 C CA . ASN A 1 82 ? 7.280 11.375 -2.780 1.00 79.75 82 ASN A CA 1
ATOM 640 C C . ASN A 1 82 ? 8.027 10.493 -3.783 1.00 79.75 82 ASN A C 1
ATOM 642 O O . ASN A 1 82 ? 8.853 10.981 -4.547 1.00 79.75 82 ASN A O 1
ATOM 646 N N . ASN A 1 83 ? 7.711 9.199 -3.793 1.00 73.56 83 ASN A N 1
ATOM 647 C CA . ASN A 1 83 ? 8.265 8.243 -4.743 1.00 73.56 83 ASN A CA 1
ATOM 648 C C . ASN A 1 83 ? 7.435 8.141 -6.025 1.00 73.56 83 ASN A C 1
ATOM 650 O O . ASN A 1 83 ? 7.782 7.370 -6.912 1.00 73.56 83 ASN A O 1
ATOM 654 N N . ARG A 1 84 ? 6.337 8.897 -6.150 1.00 67.75 84 ARG A N 1
ATOM 655 C CA . ARG A 1 84 ? 5.559 8.972 -7.384 1.00 67.75 84 ARG A CA 1
ATOM 656 C C . ARG A 1 84 ? 6.216 9.990 -8.316 1.00 67.75 84 ARG A C 1
ATOM 658 O O . ARG A 1 84 ? 6.471 11.116 -7.891 1.00 67.75 84 ARG A O 1
ATOM 665 N N . PRO A 1 85 ? 6.431 9.685 -9.604 1.00 61.62 85 PRO A N 1
ATOM 666 C CA . PRO A 1 85 ? 7.105 10.633 -10.464 1.00 61.62 85 PRO A CA 1
ATOM 667 C C . PRO A 1 85 ? 6.152 11.806 -10.758 1.00 61.62 85 PRO A C 1
ATOM 669 O O . PRO A 1 85 ? 4.978 11.583 -11.104 1.00 61.62 85 PRO A O 1
ATOM 672 N N . PRO A 1 86 ? 6.616 13.062 -10.641 1.00 47.12 86 PRO A N 1
ATOM 673 C CA . PRO A 1 86 ? 5.802 14.219 -10.9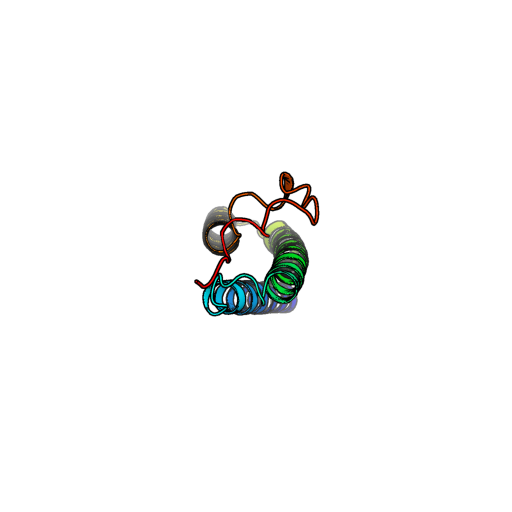73 1.00 47.12 86 PRO A CA 1
ATOM 674 C C . PRO A 1 86 ? 5.443 14.158 -12.467 1.00 47.12 86 PRO A C 1
ATOM 676 O O . PRO A 1 86 ? 6.297 13.879 -13.298 1.00 47.12 86 PRO A O 1
ATOM 679 N N . ASN A 1 87 ? 4.177 14.434 -12.806 1.00 47.59 87 ASN A N 1
ATOM 680 C CA . ASN A 1 87 ? 3.585 14.518 -14.161 1.00 47.59 87 ASN A CA 1
ATOM 681 C C . ASN A 1 87 ? 2.905 13.301 -14.825 1.00 47.59 87 ASN A C 1
ATOM 683 O O . ASN A 1 87 ? 2.364 13.491 -15.911 1.00 47.59 87 ASN A O 1
ATOM 687 N N . PHE A 1 88 ? 2.745 12.123 -14.214 1.00 51.25 88 PHE A N 1
ATOM 688 C CA . PHE A 1 88 ? 2.109 10.980 -14.918 1.00 51.25 88 PHE A CA 1
ATOM 689 C C . PHE A 1 88 ? 0.674 11.217 -15.454 1.00 51.25 88 PHE A C 1
ATOM 691 O O . PHE A 1 88 ? 0.297 10.627 -16.462 1.00 51.25 88 PHE A O 1
ATOM 698 N N . LYS A 1 89 ? -0.120 12.125 -14.862 1.00 44.97 89 LYS A N 1
ATOM 699 C CA . LYS A 1 89 ? -1.475 12.469 -15.358 1.00 44.97 89 LYS A CA 1
ATOM 700 C C . LYS A 1 89 ? -1.503 13.424 -16.567 1.00 44.97 89 LYS A C 1
ATOM 702 O O . LYS A 1 89 ? -2.555 13.567 -17.183 1.00 44.97 89 LYS A O 1
ATOM 707 N N . LYS A 1 90 ? -0.394 14.097 -16.907 1.00 42.47 90 LYS A N 1
ATOM 708 C CA . LYS A 1 90 ? -0.328 15.089 -18.006 1.00 42.47 90 LYS A CA 1
ATOM 709 C C . LYS A 1 90 ? 0.480 14.634 -19.212 1.00 42.47 90 LYS A C 1
ATOM 711 O O . LYS A 1 90 ? 0.403 15.290 -20.252 1.00 42.47 90 LYS A O 1
ATOM 716 N N . ILE A 1 91 ? 1.222 13.532 -19.120 1.00 45.12 91 ILE A N 1
ATOM 717 C CA . ILE A 1 91 ? 1.946 13.031 -20.283 1.00 45.12 91 ILE A CA 1
ATOM 718 C C . ILE A 1 91 ? 0.950 12.303 -21.189 1.00 45.12 91 ILE A C 1
ATOM 720 O O . ILE A 1 91 ? 0.828 11.081 -21.184 1.00 45.12 91 ILE A O 1
ATOM 724 N N . LYS A 1 92 ? 0.252 13.073 -22.034 1.00 42.19 92 LYS A N 1
ATOM 725 C CA . LYS A 1 92 ? -0.010 12.605 -23.395 1.00 42.19 92 LYS A CA 1
ATOM 726 C C . LYS A 1 92 ? 1.373 12.384 -23.996 1.00 42.19 92 LYS A C 1
ATOM 728 O O . LYS A 1 92 ? 1.969 13.318 -24.530 1.00 42.19 92 LYS A O 1
ATOM 733 N N . PHE A 1 93 ? 1.925 11.184 -23.814 1.00 46.72 93 PHE A N 1
ATOM 734 C CA . PHE A 1 93 ? 3.116 10.742 -24.525 1.00 46.72 93 PHE A CA 1
ATOM 735 C C . PHE A 1 93 ? 2.699 10.649 -25.989 1.00 46.72 93 PHE A C 1
ATOM 737 O O . PHE A 1 93 ? 2.337 9.595 -26.498 1.00 46.72 93 PHE A O 1
ATOM 744 N N . ASN A 1 94 ? 2.691 11.793 -26.670 1.00 39.25 94 ASN A N 1
ATOM 745 C CA . ASN A 1 94 ? 2.828 11.790 -28.105 1.00 39.25 94 ASN A CA 1
ATOM 746 C C . ASN A 1 94 ? 4.169 11.104 -28.339 1.00 39.25 94 ASN A C 1
ATOM 748 O O . ASN A 1 94 ? 5.212 11.640 -27.955 1.00 39.25 94 ASN A O 1
ATOM 752 N N . HIS A 1 95 ? 4.117 9.925 -28.952 1.00 45.66 95 HIS A N 1
ATOM 753 C CA . HIS A 1 95 ? 5.224 9.058 -29.368 1.00 45.66 95 HIS A CA 1
ATOM 754 C C . HIS A 1 95 ? 6.318 9.785 -30.199 1.00 45.66 95 HIS A C 1
ATOM 756 O O . HIS A 1 95 ? 7.270 9.188 -30.684 1.00 45.66 95 HIS A O 1
ATOM 762 N N . THR A 1 96 ? 6.192 11.097 -30.392 1.00 43.59 96 THR A N 1
ATOM 763 C CA . THR A 1 96 ? 6.988 11.939 -31.280 1.00 43.59 96 THR A CA 1
ATOM 764 C C . THR A 1 96 ? 7.927 12.909 -30.547 1.00 43.59 96 THR A C 1
ATOM 766 O O . THR A 1 96 ? 8.853 13.419 -31.171 1.00 43.59 96 THR A O 1
ATOM 769 N N . ILE A 1 97 ? 7.736 13.207 -29.250 1.00 43.03 97 ILE A N 1
ATOM 770 C CA . ILE A 1 97 ? 8.473 14.320 -28.599 1.00 43.03 97 ILE A CA 1
ATOM 771 C C . ILE A 1 97 ? 9.741 13.873 -27.849 1.00 43.03 97 ILE A C 1
ATOM 773 O O . ILE A 1 97 ? 10.689 14.652 -27.756 1.00 43.03 97 ILE A O 1
ATOM 777 N N . PHE A 1 98 ? 9.838 12.618 -27.402 1.00 40.66 98 PHE A N 1
ATOM 778 C CA . PHE A 1 98 ? 11.054 12.121 -26.733 1.00 40.66 98 PHE A CA 1
ATOM 779 C C . PHE A 1 98 ? 12.167 11.665 -27.692 1.00 40.66 98 PHE A C 1
ATOM 781 O O . PHE A 1 98 ? 13.260 11.331 -27.255 1.00 40.66 98 PHE A O 1
ATOM 788 N N . SER A 1 99 ? 11.956 11.753 -29.010 1.00 42.38 99 SER A N 1
ATOM 789 C CA . SER A 1 99 ? 13.007 11.462 -29.996 1.00 42.38 99 SER A CA 1
ATOM 790 C C . SER A 1 99 ? 14.034 12.596 -30.159 1.00 42.38 99 SER A C 1
ATOM 792 O O . SER A 1 99 ? 15.023 12.412 -30.867 1.00 42.38 99 SER A O 1
ATOM 794 N N . LYS A 1 100 ? 13.827 13.779 -29.556 1.00 47.81 100 LYS A N 1
ATOM 795 C CA . LYS A 1 100 ? 14.720 14.936 -29.776 1.00 47.81 100 LYS A CA 1
ATOM 796 C C . LYS A 1 100 ? 15.824 15.125 -28.732 1.00 47.81 100 LYS A C 1
ATOM 798 O O . LYS A 1 100 ? 16.740 15.885 -29.014 1.00 47.81 100 LYS A O 1
ATOM 803 N N . HIS A 1 101 ? 15.768 14.450 -27.581 1.00 44.72 101 HIS A N 1
ATOM 804 C CA . HIS A 1 101 ? 16.808 14.558 -26.539 1.00 44.72 101 HIS A CA 1
ATOM 805 C C . HIS A 1 101 ? 17.643 13.284 -26.331 1.00 44.72 101 HIS A C 1
ATOM 807 O O . HIS A 1 101 ? 18.634 13.330 -25.616 1.00 44.72 101 HIS A O 1
ATOM 813 N N . CYS A 1 102 ? 17.331 12.193 -27.037 1.00 44.06 102 CYS A N 1
ATOM 814 C CA . CYS A 1 102 ? 18.221 11.039 -27.202 1.00 44.06 102 CYS A CA 1
ATOM 815 C C . CYS A 1 102 ? 18.871 11.035 -28.596 1.00 44.06 102 CYS A C 1
ATOM 817 O O . CYS A 1 102 ? 18.881 10.021 -29.287 1.00 44.06 102 CYS A O 1
ATOM 819 N N . ARG A 1 103 ? 19.411 12.178 -29.043 1.00 43.38 103 ARG A N 1
ATOM 820 C CA . ARG A 1 103 ? 20.431 12.153 -30.101 1.00 43.38 103 ARG A CA 1
ATOM 821 C C . ARG A 1 103 ? 21.779 11.929 -29.437 1.00 43.38 103 ARG A C 1
ATOM 823 O O . ARG A 1 103 ? 22.429 12.877 -29.015 1.00 43.38 103 ARG A O 1
ATOM 830 N N . ILE A 1 104 ? 22.167 10.660 -29.354 1.00 48.12 104 ILE A N 1
ATOM 831 C CA . ILE A 1 104 ? 23.580 10.297 -29.342 1.00 48.12 104 ILE A CA 1
ATOM 832 C C . ILE A 1 104 ? 24.121 10.748 -30.703 1.00 48.12 104 ILE A C 1
ATOM 834 O O . ILE A 1 104 ? 23.758 10.186 -31.736 1.00 48.12 104 ILE A O 1
ATOM 838 N N . THR A 1 105 ? 24.916 11.810 -30.691 1.00 40.94 105 THR A N 1
ATOM 839 C CA . THR A 1 105 ? 25.945 12.065 -31.703 1.00 40.94 105 THR A CA 1
ATOM 840 C C . THR A 1 105 ? 27.201 12.432 -30.951 1.00 40.94 105 THR A C 1
ATOM 842 O O . THR A 1 105 ? 27.073 13.274 -30.033 1.00 40.94 105 THR A O 1
#

Sequence (105 aa):
MEQLRKARSTAKGNVTRKANKLNDLPTACDNVDAIKEIANDLDEVSIQFQSAHKAYHSLLKEEQDLNDSTVYFNSVDEFGSNNRPPNFKKIKFNHTIFSKHCRIT

pLDDT: mean 76.46, std 17.42, range [39.25, 93.56]

Radius of gyration: 17.81 Å; chains: 1; bounding box: 39×25×54 Å